Protein AF-A0A7C1WZP9-F1 (afdb_monomer)

Radius of gyration: 14.02 Å; Cα contacts (8 Å, |Δi|>4): 107; chains: 1; bounding box: 32×27×38 Å

Sequence (65 aa):
MGSFRTESGRSRDLTFDLSVAGRPAGTATLKLGLLGDPLRRRQTVHFPSGDMRVVEEYSAVSIRP

Nearest PDB structures (foldseek):
  3msw-assembly1_A  TM=5.009E-01  e=9.061E-01  Bacteroides fragilis NCTC 9343
  8qja-assembly4_D  TM=6.527E-01  e=3.175E+00  Advenella mimigardefordensis DPN7
  6edw-assembly1_A  TM=5.170E-01  e=2.388E+00  Mycobacterium tuberculosis CDC1551
  8t0b-assembly1_A  TM=5.288E-01  e=9.377E+00  Burkholderia pseudomallei
  6j4f-assembly1_F  TM=3.780E-01  e=8.367E+00  Arabidopsis thaliana

Secondary structure (DSSP, 8-state):
--------SS-EEEEEEEEETTEEEEEEEEEE-TTS-EEEEEEEEEETTEEEEEEEE-SS-----

Structure (mmCIF, N/CA/C/O backbone):
data_AF-A0A7C1WZP9-F1
#
_entry.id   AF-A0A7C1WZP9-F1
#
loop_
_atom_site.group_PDB
_atom_site.id
_atom_site.type_symbol
_atom_site.label_atom_id
_atom_site.label_alt_id
_atom_site.label_comp_id
_atom_site.label_asym_id
_atom_site.label_entity_id
_atom_site.label_seq_id
_atom_site.pdbx_PDB_ins_code
_atom_site.Cartn_x
_atom_site.Cartn_y
_atom_site.Cartn_z
_atom_site.occupancy
_atom_site.B_iso_or_equiv
_atom_site.auth_seq_id
_atom_site.auth_comp_id
_atom_site.auth_asym_id
_atom_site.auth_atom_id
_atom_site.pdbx_PDB_model_num
ATOM 1 N N . MET A 1 1 ? -11.354 15.223 -13.885 1.00 35.75 1 MET A N 1
ATOM 2 C CA . MET A 1 1 ? -10.408 14.773 -14.928 1.00 35.75 1 MET A CA 1
ATOM 3 C C . MET A 1 1 ? -9.002 15.003 -14.383 1.00 35.75 1 MET A C 1
ATOM 5 O O . MET A 1 1 ? -8.547 16.136 -14.375 1.00 35.75 1 MET A O 1
ATOM 9 N N . GLY A 1 2 ? -8.404 13.994 -13.743 1.00 35.66 2 GLY A N 1
ATOM 10 C CA . GLY A 1 2 ? -7.110 14.126 -13.062 1.00 35.66 2 GLY A CA 1
ATOM 11 C C . GLY A 1 2 ? -5.968 13.748 -13.999 1.00 35.66 2 GLY A C 1
ATOM 12 O O . GLY A 1 2 ? -5.924 12.620 -14.480 1.00 35.66 2 GLY A O 1
ATOM 13 N N . SER A 1 3 ? -5.076 14.694 -14.286 1.00 42.09 3 SER A N 1
ATOM 14 C CA . SER A 1 3 ? -3.921 14.489 -15.161 1.00 42.09 3 SER A CA 1
ATOM 15 C C . SER A 1 3 ? -2.850 13.649 -14.466 1.00 42.09 3 SER A C 1
ATOM 17 O O . SER A 1 3 ? -2.203 14.112 -13.528 1.00 42.09 3 SER A O 1
ATOM 19 N N . PHE A 1 4 ? -2.607 12.437 -14.960 1.00 47.06 4 PHE A N 1
ATOM 20 C CA . PHE A 1 4 ? -1.421 11.661 -14.607 1.00 47.06 4 PHE A CA 1
ATOM 21 C C . PHE A 1 4 ? -0.248 12.156 -15.460 1.00 47.06 4 PHE A C 1
ATOM 23 O O . PHE A 1 4 ? -0.125 11.801 -16.628 1.00 47.06 4 PHE A O 1
ATOM 30 N N . ARG A 1 5 ? 0.612 13.013 -14.894 1.00 50.44 5 ARG A N 1
ATOM 31 C CA . ARG A 1 5 ? 1.926 13.290 -15.491 1.00 50.44 5 ARG A CA 1
ATOM 32 C C . ARG A 1 5 ? 2.819 12.060 -15.302 1.00 50.44 5 ARG A C 1
ATOM 34 O O . ARG A 1 5 ? 2.937 11.525 -14.193 1.00 50.44 5 ARG A O 1
ATOM 41 N N . THR A 1 6 ? 3.417 11.606 -16.396 1.00 49.91 6 THR A N 1
ATOM 42 C CA . THR A 1 6 ? 4.402 10.523 -16.420 1.00 49.91 6 THR A CA 1
ATOM 43 C C . THR A 1 6 ? 5.781 11.168 -16.475 1.00 49.91 6 THR A C 1
ATOM 45 O O . THR A 1 6 ? 6.206 11.634 -17.526 1.00 49.91 6 THR A O 1
ATOM 48 N N . GLU A 1 7 ? 6.460 11.253 -15.333 1.00 50.34 7 GLU A N 1
ATOM 49 C CA . GLU A 1 7 ? 7.888 11.573 -15.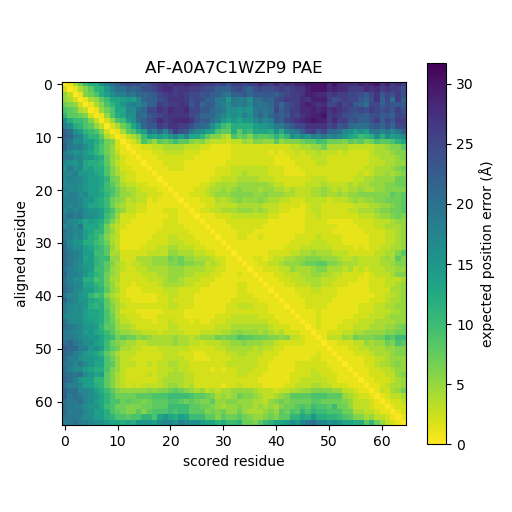291 1.00 50.34 7 GLU A CA 1
ATOM 50 C C . GLU A 1 7 ? 8.675 10.266 -15.435 1.00 50.34 7 GLU A C 1
ATOM 52 O O . GLU A 1 7 ? 8.557 9.352 -14.618 1.00 50.34 7 GLU A O 1
ATOM 57 N N . SER A 1 8 ? 9.435 10.155 -16.519 1.00 46.94 8 SER A N 1
ATOM 58 C CA . SER A 1 8 ? 10.296 9.020 -16.840 1.00 46.94 8 SER A CA 1
ATOM 59 C C . SER A 1 8 ? 11.597 9.063 -16.029 1.00 46.94 8 SER A C 1
ATOM 61 O O . SER A 1 8 ? 12.331 10.048 -16.103 1.00 46.94 8 SER A O 1
ATOM 63 N N . GLY A 1 9 ? 11.912 7.973 -15.311 1.00 52.91 9 GLY A N 1
ATOM 64 C CA . GLY A 1 9 ? 13.284 7.666 -14.869 1.00 52.91 9 GLY A CA 1
ATOM 65 C C . GLY A 1 9 ? 13.559 7.525 -13.366 1.00 52.91 9 GLY A C 1
ATOM 66 O O . GLY A 1 9 ? 14.725 7.486 -12.982 1.00 52.91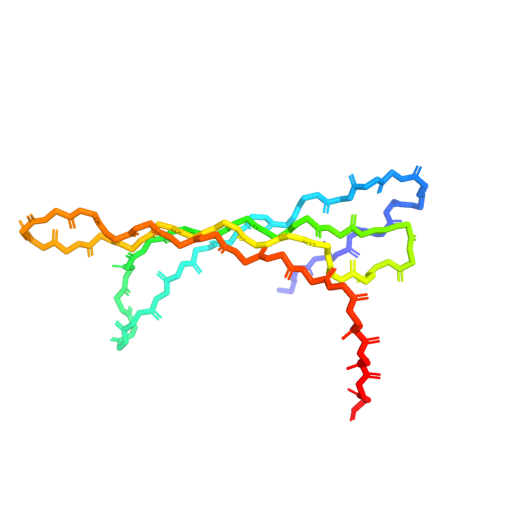 9 GLY A O 1
ATOM 67 N N . ARG A 1 10 ? 12.549 7.433 -12.492 1.00 59.44 10 ARG A N 1
ATOM 68 C CA . ARG A 1 10 ? 12.742 7.109 -11.063 1.00 59.44 10 ARG A CA 1
ATOM 69 C C . ARG A 1 10 ? 11.714 6.081 -10.611 1.00 59.44 10 ARG A C 1
ATOM 71 O O . ARG A 1 10 ? 10.590 6.099 -11.103 1.00 59.44 10 ARG A O 1
ATOM 78 N N . SER A 1 11 ? 12.090 5.206 -9.671 1.00 68.88 11 SER A N 1
ATOM 79 C CA . SER A 1 11 ? 11.103 4.377 -8.971 1.00 68.88 11 SER A CA 1
ATOM 80 C C . SER A 1 11 ? 10.021 5.294 -8.415 1.00 68.88 11 SER A C 1
ATOM 82 O O . SER A 1 11 ? 10.343 6.249 -7.700 1.00 68.88 11 SER A O 1
ATOM 84 N N . ARG A 1 12 ? 8.771 5.038 -8.789 1.00 89.50 12 ARG A N 1
ATOM 85 C CA . ARG A 1 12 ? 7.648 5.910 -8.461 1.00 89.50 12 ARG A CA 1
ATOM 86 C C . ARG A 1 12 ? 6.824 5.266 -7.367 1.00 89.50 12 ARG A C 1
ATOM 88 O O . ARG A 1 12 ? 6.390 4.128 -7.516 1.00 89.50 12 ARG A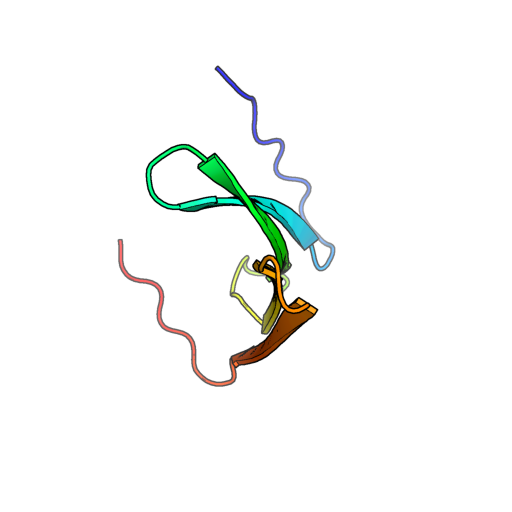 O 1
ATOM 95 N N . ASP A 1 13 ? 6.559 6.027 -6.320 1.00 94.00 13 ASP A N 1
ATOM 96 C CA . ASP A 1 13 ? 5.599 5.630 -5.303 1.00 94.00 13 ASP A CA 1
ATOM 97 C C . ASP A 1 13 ? 4.227 6.206 -5.675 1.00 94.00 13 ASP A C 1
ATOM 99 O O . ASP A 1 13 ? 4.071 7.407 -5.915 1.00 94.00 13 ASP A O 1
ATOM 103 N N . LEU A 1 14 ? 3.230 5.331 -5.771 1.00 95.25 14 LEU A N 1
ATOM 104 C CA . LEU A 1 14 ? 1.825 5.686 -5.918 1.00 95.25 14 LEU A CA 1
ATOM 105 C C . LEU A 1 14 ? 1.146 5.527 -4.564 1.00 95.25 14 LEU A C 1
ATOM 107 O O . LEU A 1 14 ? 0.979 4.404 -4.095 1.00 95.25 14 LEU A O 1
ATOM 111 N N . THR A 1 15 ? 0.738 6.637 -3.957 1.00 96.81 15 THR A N 1
ATOM 112 C CA . THR A 1 15 ? -0.056 6.623 -2.725 1.00 96.81 15 THR A CA 1
ATOM 113 C C . THR A 1 15 ? -1.515 6.893 -3.051 1.00 96.81 15 THR A C 1
ATOM 115 O O . THR A 1 15 ? -1.819 7.801 -3.824 1.00 96.81 15 THR A O 1
ATOM 118 N N . PHE A 1 16 ? -2.410 6.097 -2.476 1.00 97.25 16 PHE A N 1
ATOM 119 C CA . PHE A 1 16 ? -3.847 6.208 -2.689 1.00 97.25 16 PHE A CA 1
ATOM 120 C C . PHE A 1 16 ? -4.635 5.791 -1.448 1.00 97.25 16 PHE A C 1
ATOM 122 O O . PHE A 1 16 ? -4.181 4.974 -0.638 1.00 97.25 16 PHE A O 1
ATOM 129 N N . ASP A 1 17 ? -5.833 6.355 -1.329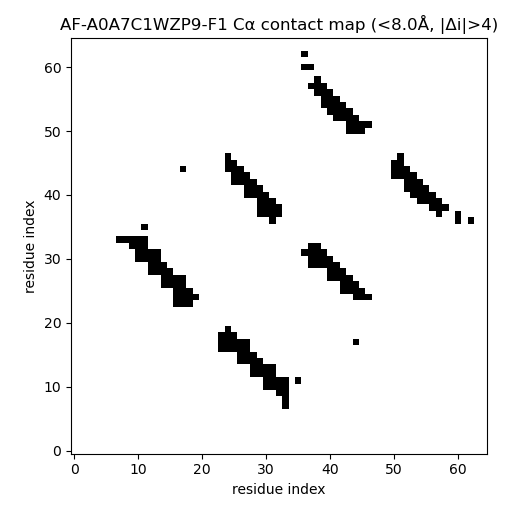 1.00 97.62 17 ASP A N 1
ATOM 130 C CA . ASP A 1 17 ? -6.773 6.027 -0.265 1.00 97.62 17 ASP A CA 1
ATOM 131 C C . ASP A 1 17 ? -7.494 4.712 -0.567 1.00 97.62 17 ASP A C 1
ATOM 133 O O . ASP A 1 17 ? -7.827 4.392 -1.712 1.00 97.62 17 ASP A O 1
ATOM 137 N N . LEU A 1 18 ? -7.761 3.949 0.486 1.00 95.75 18 LEU A N 1
ATOM 138 C CA . LEU A 1 18 ? -8.570 2.742 0.439 1.00 95.75 18 LEU A CA 1
ATOM 139 C C . LEU A 1 18 ? -9.980 3.079 0.904 1.00 95.75 18 LEU A C 1
ATOM 141 O O . LEU A 1 18 ? -10.161 3.720 1.940 1.00 95.75 18 LEU A O 1
ATOM 145 N N . SER A 1 19 ? -10.981 2.595 0.171 1.00 96.25 19 SER A N 1
ATOM 146 C CA . SER A 1 19 ? -12.375 2.656 0.604 1.00 96.25 19 SER A CA 1
ATOM 147 C C . SER A 1 19 ? -13.031 1.279 0.556 1.00 96.25 19 SER A C 1
ATOM 149 O O . SER A 1 19 ? -12.778 0.485 -0.348 1.00 96.25 19 SER A O 1
ATOM 151 N N . VAL A 1 20 ? -13.869 0.987 1.552 1.00 90.94 20 VAL A N 1
ATOM 152 C CA . VAL A 1 20 ? -14.640 -0.259 1.673 1.00 90.94 20 VAL A CA 1
ATOM 153 C C . VAL A 1 20 ? -16.098 0.124 1.874 1.00 90.94 20 VAL A C 1
ATOM 155 O O . VAL A 1 20 ? -16.416 0.914 2.7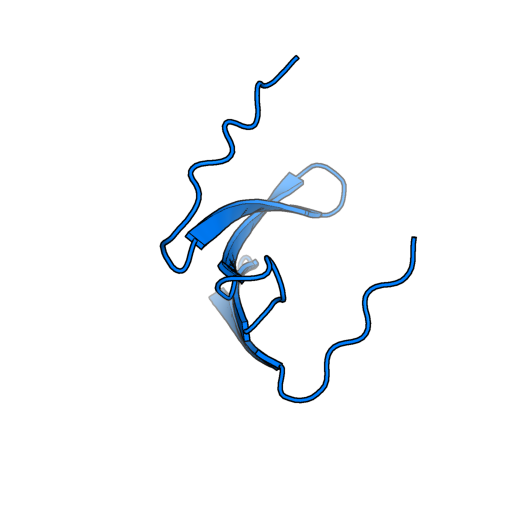61 1.00 90.94 20 VAL A O 1
ATOM 158 N N . ALA A 1 21 ? -16.989 -0.389 1.020 1.00 93.00 21 ALA A N 1
ATOM 159 C CA . ALA A 1 21 ? -18.401 0.012 0.992 1.00 93.00 21 ALA A CA 1
ATOM 160 C C . ALA A 1 21 ? -18.593 1.549 0.945 1.00 93.00 21 ALA A C 1
ATOM 162 O O . ALA A 1 21 ? -19.453 2.108 1.623 1.00 93.00 21 ALA A O 1
ATOM 163 N N . GLY A 1 22 ? -17.740 2.241 0.179 1.00 94.75 22 GLY A N 1
ATOM 164 C CA . GLY A 1 22 ? -17.767 3.700 0.023 1.00 94.75 22 GLY A CA 1
ATOM 165 C C . GLY A 1 22 ? -17.242 4.497 1.223 1.00 94.75 22 GLY A C 1
ATOM 166 O O . GLY A 1 22 ? -17.277 5.724 1.190 1.00 94.75 22 GLY A O 1
ATOM 167 N N . ARG A 1 23 ? -16.747 3.837 2.277 1.00 94.88 23 ARG A N 1
ATOM 168 C CA . ARG A 1 23 ? -16.192 4.499 3.466 1.00 94.88 23 ARG A CA 1
ATOM 169 C C . ARG A 1 23 ? -14.665 4.473 3.446 1.00 94.88 23 ARG A C 1
ATOM 171 O O . ARG A 1 23 ? -14.114 3.434 3.079 1.00 94.88 23 ARG A O 1
ATOM 178 N N . PRO A 1 24 ? -13.977 5.551 3.866 1.00 97.06 24 PRO A N 1
ATOM 179 C CA . PRO A 1 24 ? -12.529 5.538 4.043 1.00 97.06 24 PRO A CA 1
ATOM 180 C C . PRO A 1 24 ? -12.114 4.409 4.987 1.00 97.06 24 PRO A C 1
ATOM 182 O O . PRO A 1 24 ? -12.673 4.266 6.073 1.00 97.06 24 PRO A O 1
ATOM 185 N N . ALA A 1 25 ? -11.156 3.603 4.551 1.00 96.81 25 ALA A N 1
ATOM 186 C CA . ALA A 1 25 ? -10.711 2.406 5.254 1.00 96.81 25 ALA A CA 1
ATOM 187 C C . ALA A 1 25 ? -9.200 2.401 5.512 1.00 96.81 25 ALA A C 1
ATOM 189 O O . ALA A 1 25 ? -8.734 1.618 6.331 1.00 96.81 25 ALA A O 1
ATOM 190 N N . GLY A 1 26 ? -8.422 3.254 4.844 1.00 97.56 26 GLY A N 1
ATOM 191 C CA . GLY A 1 26 ? -6.981 3.319 5.058 1.00 97.56 26 GLY A CA 1
ATOM 192 C C . GLY A 1 26 ? -6.224 3.891 3.875 1.00 97.56 26 GLY A C 1
ATOM 193 O O . GLY A 1 26 ? -6.792 4.600 3.049 1.00 97.56 26 GLY A O 1
ATOM 194 N N . THR A 1 27 ? -4.939 3.567 3.795 1.00 98.38 27 THR A N 1
ATOM 195 C CA . THR A 1 27 ? -4.036 4.056 2.749 1.00 98.38 27 THR A CA 1
ATOM 196 C C . THR A 1 27 ? -3.135 2.938 2.249 1.00 98.38 27 THR A C 1
ATOM 198 O O . THR A 1 27 ? -2.804 1.995 2.977 1.00 98.38 27 THR A O 1
ATOM 201 N N . ALA A 1 28 ? -2.722 3.040 0.992 1.00 98.06 28 ALA A N 1
ATOM 202 C CA . ALA A 1 28 ? -1.731 2.155 0.412 1.00 98.06 28 ALA A CA 1
ATOM 203 C C . ALA A 1 28 ? -0.698 2.937 -0.396 1.00 98.06 28 ALA A C 1
ATOM 205 O O . ALA A 1 28 ? -1.004 3.948 -1.024 1.00 98.06 28 ALA A O 1
ATOM 206 N N . THR A 1 29 ? 0.527 2.421 -0.397 1.00 98.06 29 THR A N 1
ATOM 207 C CA . THR A 1 29 ? 1.623 2.873 -1.249 1.00 98.06 29 THR A CA 1
ATOM 208 C C . THR A 1 29 ? 2.082 1.706 -2.112 1.00 98.06 29 THR A C 1
ATOM 210 O O . THR A 1 29 ? 2.469 0.655 -1.592 1.00 98.06 29 THR A O 1
ATOM 213 N N . LEU A 1 30 ? 2.051 1.891 -3.428 1.00 97.00 30 LEU A N 1
ATOM 214 C CA . LEU A 1 30 ? 2.588 0.967 -4.417 1.00 97.00 30 LEU A CA 1
ATOM 215 C C . LEU A 1 30 ? 3.877 1.547 -4.998 1.00 97.00 30 LEU A C 1
ATOM 217 O O . LEU A 1 30 ? 3.853 2.582 -5.659 1.00 97.00 30 LEU A O 1
ATOM 221 N N . LYS A 1 31 ? 4.992 0.861 -4.762 1.00 96.00 31 LYS A N 1
ATOM 222 C CA . LYS A 1 31 ? 6.278 1.176 -5.373 1.00 96.00 31 LYS A CA 1
ATOM 223 C C . LYS A 1 31 ? 6.367 0.509 -6.737 1.00 96.00 31 LYS A C 1
ATOM 225 O O . LYS A 1 31 ? 6.278 -0.718 -6.829 1.00 96.00 31 LYS A O 1
ATOM 230 N N . LEU A 1 32 ? 6.588 1.321 -7.762 1.00 93.44 32 LEU A N 1
ATOM 231 C CA . LEU A 1 32 ? 6.792 0.887 -9.135 1.00 93.44 32 LEU A CA 1
ATOM 232 C C . LEU A 1 32 ? 8.277 0.900 -9.513 1.00 93.44 32 LEU A C 1
ATOM 234 O O . LEU A 1 32 ? 9.040 1.784 -9.101 1.00 93.44 32 LEU A O 1
ATOM 238 N N . GLY A 1 33 ? 8.666 -0.085 -10.313 1.00 89.94 33 GLY A N 1
ATOM 239 C CA . GLY A 1 33 ? 9.944 -0.176 -10.996 1.00 89.94 33 GLY A CA 1
ATOM 240 C C . GLY A 1 33 ? 10.045 0.805 -12.158 1.00 89.94 33 GLY A C 1
ATOM 241 O O . GLY A 1 33 ? 9.136 1.590 -12.438 1.00 89.94 33 GLY A O 1
ATOM 242 N N . LEU A 1 34 ? 11.191 0.779 -12.838 1.00 87.12 34 LEU A N 1
ATOM 243 C CA . LEU A 1 34 ? 11.484 1.704 -13.939 1.00 87.12 34 LEU A CA 1
ATOM 244 C C . LEU A 1 34 ? 10.536 1.526 -15.129 1.00 87.12 34 LEU A C 1
ATOM 246 O O . LEU A 1 34 ? 10.289 2.487 -15.853 1.00 87.12 34 LEU A O 1
ATOM 250 N N . LEU A 1 35 ? 10.006 0.317 -15.318 1.00 86.38 35 LEU A N 1
ATOM 251 C CA . LEU A 1 35 ? 9.092 -0.017 -16.408 1.00 86.38 35 LEU A CA 1
ATOM 252 C C . LEU A 1 35 ? 7.618 0.126 -15.996 1.00 86.38 35 LEU A C 1
ATOM 254 O O . LEU A 1 35 ? 6.729 -0.219 -16.769 1.00 86.38 35 LEU A O 1
ATOM 258 N N . GLY A 1 36 ? 7.349 0.640 -14.791 1.00 87.88 36 GLY A N 1
ATOM 259 C CA . GLY A 1 36 ? 5.999 0.733 -14.233 1.00 87.88 36 GLY A CA 1
ATOM 260 C C . GLY A 1 36 ? 5.478 -0.581 -13.644 1.00 87.88 36 GLY A C 1
ATOM 261 O O . GLY A 1 36 ? 4.318 -0.652 -13.249 1.00 87.88 36 GLY A O 1
ATOM 262 N N . ASP A 1 37 ? 6.318 -1.609 -13.562 1.00 91.06 37 ASP A N 1
ATOM 263 C CA . ASP A 1 37 ? 6.022 -2.876 -12.907 1.00 91.06 37 ASP A CA 1
ATOM 264 C C . ASP A 1 37 ? 5.925 -2.705 -11.378 1.00 91.06 37 ASP A C 1
ATOM 266 O O . ASP A 1 37 ? 6.687 -1.937 -10.789 1.00 91.06 37 ASP A O 1
ATOM 270 N N . PRO A 1 38 ? 4.985 -3.371 -10.691 1.00 93.12 38 PRO A N 1
ATOM 271 C CA . PRO A 1 38 ? 4.881 -3.304 -9.244 1.00 93.12 38 PRO A CA 1
ATOM 272 C C . PRO A 1 38 ? 6.032 -4.076 -8.595 1.00 93.12 38 PRO A C 1
ATOM 274 O O . PRO A 1 38 ? 6.246 -5.246 -8.884 1.00 93.12 38 PRO A O 1
ATOM 277 N N . LEU A 1 39 ? 6.735 -3.434 -7.663 1.00 94.81 39 LEU A N 1
ATOM 278 C CA . LEU A 1 39 ? 7.816 -4.060 -6.895 1.00 94.81 39 LEU A CA 1
ATOM 279 C C . LEU A 1 39 ? 7.376 -4.395 -5.474 1.00 94.81 39 LEU A C 1
ATOM 281 O O . LEU A 1 39 ? 7.690 -5.457 -4.940 1.00 94.81 39 LEU A O 1
ATOM 285 N N . ARG A 1 40 ? 6.644 -3.474 -4.840 1.00 96.44 40 ARG A N 1
ATOM 286 C CA . ARG A 1 40 ? 6.217 -3.622 -3.448 1.00 96.44 40 ARG A CA 1
ATOM 287 C C . ARG A 1 40 ? 4.954 -2.831 -3.171 1.00 96.44 40 ARG A C 1
ATOM 289 O O . ARG A 1 40 ? 4.874 -1.663 -3.544 1.00 96.44 40 ARG A O 1
ATOM 296 N N . ARG A 1 41 ? 4.015 -3.416 -2.433 1.00 97.44 41 ARG A N 1
ATOM 297 C CA . ARG A 1 41 ? 2.842 -2.714 -1.905 1.00 97.44 41 ARG A CA 1
ATOM 298 C C . ARG A 1 41 ? 2.869 -2.719 -0.386 1.00 97.44 41 ARG A C 1
ATOM 300 O O . ARG A 1 41 ? 3.110 -3.747 0.237 1.00 97.44 41 ARG A O 1
ATOM 307 N N . ARG A 1 42 ? 2.630 -1.563 0.223 1.00 98.38 42 ARG A N 1
ATOM 308 C CA . ARG A 1 42 ? 2.394 -1.419 1.664 1.00 98.38 42 ARG A CA 1
ATOM 309 C C . ARG A 1 42 ? 0.994 -0.868 1.840 1.00 98.38 42 ARG A C 1
ATOM 311 O O . ARG A 1 42 ? 0.688 0.159 1.249 1.00 98.38 42 ARG A O 1
ATOM 318 N N . GLN A 1 43 ? 0.164 -1.518 2.640 1.00 97.94 43 GLN A N 1
ATOM 319 C CA . GLN A 1 43 ? -1.178 -1.030 2.948 1.00 97.94 43 GLN A CA 1
ATOM 320 C C . GLN A 1 43 ? -1.430 -1.063 4.448 1.00 97.94 43 GLN A C 1
ATOM 322 O O . GLN A 1 43 ? -1.014 -1.999 5.137 1.00 97.94 43 GLN A O 1
ATOM 327 N N . THR A 1 44 ? -2.129 -0.045 4.926 1.00 98.38 44 THR A N 1
ATOM 328 C CA . THR A 1 44 ? -2.658 0.031 6.283 1.00 98.38 44 THR A CA 1
ATOM 329 C C . THR A 1 44 ? -4.164 0.176 6.176 1.00 98.38 44 THR A C 1
ATOM 331 O O . THR A 1 44 ? -4.645 1.083 5.500 1.00 98.38 44 THR A O 1
ATOM 334 N N . VAL A 1 45 ? -4.895 -0.717 6.832 1.00 97.56 45 VAL A N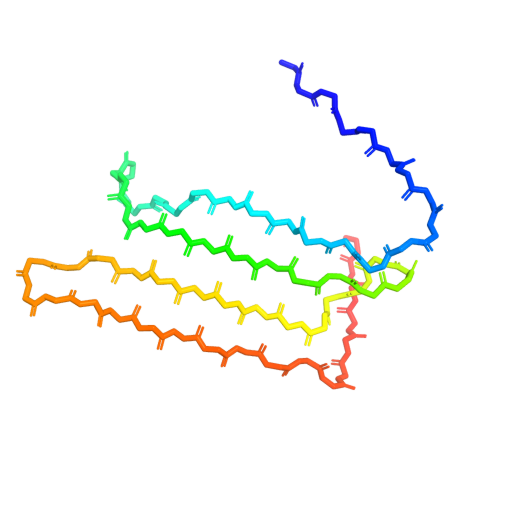 1
ATOM 335 C CA . VAL A 1 45 ? -6.354 -0.679 6.939 1.00 97.56 45 VAL A CA 1
ATOM 336 C C . VAL A 1 45 ? -6.710 -0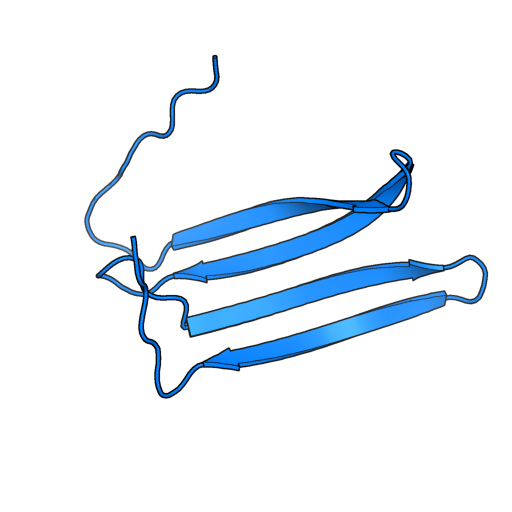.436 8.398 1.00 97.56 45 VAL A C 1
ATOM 338 O O . VAL A 1 45 ? -6.218 -1.143 9.278 1.00 97.56 45 VAL A O 1
ATOM 341 N N . HIS A 1 46 ? -7.551 0.559 8.646 1.00 96.94 46 HIS A N 1
ATOM 342 C CA . HIS A 1 46 ? -7.980 0.961 9.976 1.00 96.94 46 HIS A CA 1
ATOM 343 C C . HIS A 1 46 ? -9.285 0.260 10.352 1.00 96.94 46 HIS A C 1
ATOM 345 O O . HIS A 1 46 ? -10.281 0.338 9.631 1.00 96.94 46 HIS A O 1
ATOM 351 N N . PHE A 1 47 ? -9.290 -0.386 11.514 1.00 93.75 47 PHE A N 1
ATOM 352 C CA . PHE A 1 47 ? -10.466 -0.972 12.148 1.00 93.75 47 PHE A CA 1
ATOM 353 C C . PHE A 1 47 ? -10.686 -0.329 13.522 1.00 93.75 47 PHE A C 1
ATOM 355 O O . PHE A 1 47 ? 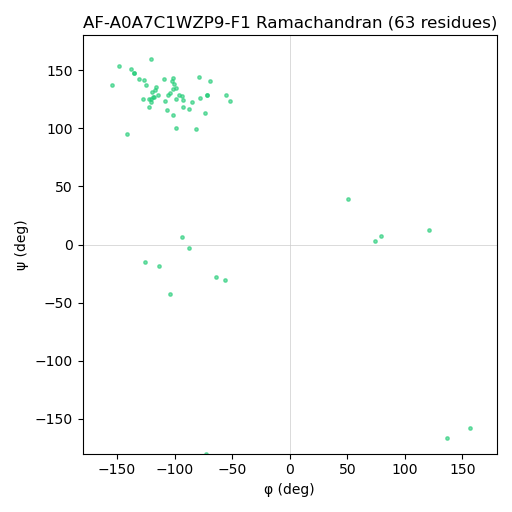-9.738 0.179 14.123 1.00 93.75 47 PHE A O 1
ATOM 362 N N . PRO A 1 48 ? -11.904 -0.398 14.089 1.00 93.12 48 PRO A N 1
ATOM 363 C CA . PRO A 1 48 ? -12.150 0.091 15.447 1.00 93.12 48 PRO A CA 1
ATOM 364 C C . PRO A 1 48 ? -11.240 -0.547 16.508 1.00 93.12 48 PRO A C 1
ATOM 366 O O . PRO A 1 48 ? -10.908 0.089 17.501 1.00 93.12 48 PRO A O 1
ATOM 369 N N . SER A 1 49 ? -10.828 -1.800 16.295 1.00 95.56 49 SER A N 1
ATOM 370 C CA . SER A 1 49 ? -9.956 -2.555 17.197 1.00 95.56 49 SER A CA 1
ATOM 371 C C . SER A 1 49 ? -8.456 -2.357 16.940 1.00 95.56 49 SER A C 1
ATOM 373 O O . SER A 1 49 ? -7.650 -2.944 17.657 1.00 95.56 49 SER A O 1
ATOM 375 N N . GLY A 1 50 ? -8.068 -1.584 15.919 1.00 95.56 50 GLY A N 1
ATOM 376 C CA . GLY A 1 50 ? -6.669 -1.329 15.565 1.00 95.56 50 GLY A CA 1
ATOM 377 C C . GLY A 1 50 ? -6.384 -1.391 14.064 1.00 95.56 50 GLY A C 1
ATOM 378 O O . GLY A 1 50 ? -7.290 -1.406 13.235 1.00 95.56 50 GLY A O 1
ATOM 379 N N . ASP A 1 51 ? -5.100 -1.447 13.714 1.00 97.69 51 ASP A N 1
ATOM 380 C CA . ASP A 1 51 ? -4.640 -1.436 12.323 1.00 97.69 51 ASP A CA 1
ATOM 381 C C . ASP A 1 51 ? -4.282 -2.839 11.825 1.00 97.69 51 ASP A C 1
ATOM 383 O O . ASP A 1 51 ? -3.547 -3.578 12.482 1.00 97.69 51 ASP A O 1
ATOM 387 N N . MET A 1 52 ? -4.678 -3.156 10.593 1.00 97.31 52 MET A N 1
ATOM 388 C CA . MET A 1 52 ? -4.053 -4.222 9.812 1.00 97.31 52 MET A CA 1
ATOM 389 C C . MET A 1 52 ? -3.009 -3.614 8.882 1.00 97.31 52 MET A C 1
ATOM 391 O O . MET A 1 52 ? -3.308 -2.702 8.112 1.00 97.31 52 MET A O 1
ATOM 395 N N . ARG A 1 53 ? -1.788 -4.150 8.909 1.00 97.94 53 ARG A N 1
ATOM 396 C CA . ARG A 1 53 ? -0.698 -3.734 8.020 1.00 97.94 53 ARG A CA 1
ATOM 397 C C . ARG A 1 53 ? -0.264 -4.912 7.173 1.00 97.94 53 ARG A C 1
ATOM 399 O O . ARG A 1 53 ? 0.063 -5.965 7.709 1.00 97.94 53 ARG A O 1
ATOM 406 N N . VAL A 1 54 ? -0.237 -4.723 5.860 1.00 97.38 54 VAL A N 1
ATOM 407 C CA . VAL A 1 54 ? 0.178 -5.757 4.909 1.00 97.38 54 VAL A CA 1
ATOM 408 C C . VAL A 1 54 ? 1.298 -5.210 4.040 1.00 97.38 54 VAL A C 1
ATOM 410 O O . VAL A 1 54 ? 1.258 -4.060 3.590 1.00 97.38 54 VAL A O 1
ATOM 413 N N . VAL A 1 55 ? 2.306 -6.048 3.818 1.00 97.19 55 VAL A N 1
ATOM 414 C CA . VAL A 1 55 ? 3.404 -5.793 2.892 1.00 97.19 55 VAL A CA 1
ATOM 415 C C . VAL A 1 55 ? 3.422 -6.925 1.877 1.00 97.19 55 VAL A C 1
ATOM 417 O O . VAL A 1 55 ? 3.490 -8.088 2.258 1.00 97.19 55 VAL A O 1
ATOM 420 N N . GLU A 1 56 ? 3.372 -6.571 0.601 1.00 96.88 56 GLU A N 1
ATOM 421 C CA . GLU A 1 56 ? 3.486 -7.497 -0.524 1.00 96.88 56 GLU A CA 1
ATOM 422 C C . GLU A 1 56 ? 4.750 -7.155 -1.308 1.00 96.88 56 GLU A C 1
ATOM 424 O O . GLU A 1 56 ? 5.013 -5.979 -1.573 1.00 96.88 56 GLU A O 1
ATOM 429 N N . GLU A 1 57 ? 5.516 -8.173 -1.686 1.00 96.62 57 GLU A N 1
ATOM 430 C CA . GLU A 1 57 ? 6.683 -8.060 -2.562 1.00 96.62 57 GLU A CA 1
ATOM 431 C C . GLU A 1 57 ? 6.432 -8.902 -3.809 1.00 96.62 57 GLU A C 1
ATOM 433 O O . GLU A 1 57 ? 6.013 -10.056 -3.710 1.00 96.62 57 GLU A O 1
ATOM 438 N N . TYR A 1 58 ? 6.657 -8.317 -4.984 1.00 92.75 58 TYR A N 1
ATOM 439 C CA . TYR A 1 58 ? 6.394 -8.980 -6.255 1.00 92.75 58 TYR A CA 1
ATOM 440 C C . TYR A 1 58 ? 7.715 -9.334 -6.934 1.00 92.75 58 TYR A C 1
ATOM 442 O O . TYR A 1 58 ? 8.552 -8.469 -7.178 1.00 92.75 58 TYR A O 1
ATOM 450 N N . SER A 1 59 ? 7.897 -10.616 -7.240 1.00 88.75 59 SER A N 1
ATOM 451 C CA . SER A 1 59 ? 9.121 -11.150 -7.854 1.00 88.75 59 SER A CA 1
ATOM 452 C C . SER A 1 59 ? 8.915 -11.684 -9.276 1.00 88.75 59 SER A C 1
ATOM 454 O O . SER A 1 59 ? 9.877 -11.806 -10.026 1.00 88.75 59 SER A O 1
ATOM 456 N N . ALA A 1 60 ? 7.670 -11.969 -9.670 1.00 87.25 60 ALA A N 1
ATOM 457 C CA . ALA A 1 60 ? 7.301 -12.414 -11.012 1.00 87.25 60 ALA A CA 1
ATOM 458 C C . ALA A 1 60 ? 5.972 -11.764 -11.420 1.00 87.25 60 ALA A C 1
ATOM 460 O O . ALA A 1 60 ? 4.894 -12.238 -11.061 1.00 87.25 60 ALA A O 1
ATOM 461 N N . VAL A 1 61 ? 6.049 -10.645 -12.141 1.00 83.81 61 VAL A N 1
ATOM 462 C CA . VAL A 1 61 ? 4.878 -9.851 -12.537 1.00 83.81 61 VAL A CA 1
ATOM 463 C C . VAL A 1 61 ? 4.558 -10.088 -14.010 1.00 83.81 61 VAL A C 1
ATOM 465 O O . VAL A 1 61 ? 5.415 -9.938 -14.875 1.00 83.81 61 VAL A O 1
ATOM 468 N N . SER A 1 62 ? 3.292 -10.385 -14.302 1.00 84.56 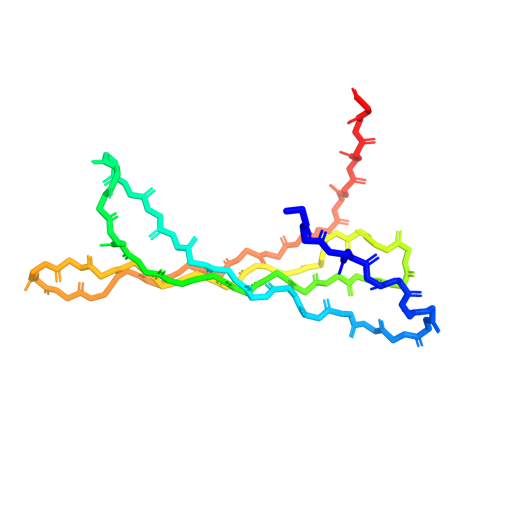62 SER A N 1
ATOM 469 C CA . SER A 1 62 ? 2.722 -10.295 -15.646 1.00 84.56 62 SER A CA 1
ATOM 470 C C . SER A 1 62 ? 1.525 -9.348 -15.610 1.00 84.56 62 SER A C 1
ATOM 472 O O . SER A 1 62 ? 0.558 -9.604 -14.896 1.00 84.56 62 SER A O 1
ATOM 474 N N . ILE A 1 63 ? 1.599 -8.247 -16.361 1.00 77.69 63 ILE A N 1
ATOM 475 C CA . ILE A 1 63 ? 0.489 -7.304 -16.537 1.00 77.69 63 ILE A CA 1
ATOM 476 C C . ILE A 1 63 ? -0.185 -7.647 -17.865 1.00 77.69 63 ILE A C 1
ATOM 478 O O . ILE A 1 63 ? 0.482 -7.715 -18.897 1.00 77.69 63 ILE A O 1
ATOM 482 N N . ARG A 1 64 ? -1.497 -7.888 -17.837 1.00 81.81 64 ARG A N 1
ATOM 483 C CA . ARG A 1 64 ? -2.307 -8.119 -19.037 1.00 81.81 64 ARG A CA 1
ATOM 484 C C . ARG A 1 64 ? -3.227 -6.915 -19.271 1.00 81.81 64 ARG A C 1
ATOM 486 O O . ARG A 1 64 ? -3.679 -6.347 -18.276 1.00 81.81 64 ARG A O 1
ATOM 493 N N . PRO A 1 65 ? -3.445 -6.514 -20.535 1.00 69.31 65 PRO A N 1
ATOM 494 C CA . PRO A 1 65 ? -4.389 -5.456 -20.882 1.00 69.31 65 PRO A CA 1
ATOM 495 C C . PRO A 1 65 ? -5.840 -5.856 -20.593 1.00 69.31 65 PRO A C 1
ATOM 497 O O . PRO A 1 65 ? -6.132 -7.076 -20.583 1.00 69.31 65 PRO A O 1
#

Foldseek 3Di:
DDDDDDDADDFDWDKDFDDDPNHTFWIKIFTADRVRHTAKMWIWGADPVGIDIDIDGDDDDDDDD

Mean predicted aligned error: 7.36 Å

Solvent-accessible surface area (backbone atoms only — not comparable to full-atom values): 4195 Å² total; per-residue (Å²): 139,84,84,81,81,83,79,88,83,56,71,42,76,47,73,49,79,36,65,55,95,88,36,87,31,37,42,34,38,39,34,22,38,82,87,66,46,69,42,35,38,41,37,41,39,62,50,99,92,46,74,49,77,50,77,48,77,54,90,81,86,83,89,78,137

pLDDT: mean 85.94, std 17.87, range [35.66, 98.38]